Protein AF-C3Z2B2-F1 (afdb_monomer_lite)

InterPro domains:
  IPR013333 Ryanodine receptor [PR00795] (26-47)
  IPR013333 Ryanodine receptor [PR00795] (62-80)
  IPR013333 Ryanodine receptor [PR00795] (120-144)
  IPR014821 Inositol 1,4,5-trisphosphate/ryanodine receptor [PF08709] (3-167)
  IPR015925 Ryanodine/Inositol 1,4,5-trisphosphate receptor [PTHR46399] (1-168)
  IPR016093 MIR motif [PS50919] (64-118)
  IPR016093 MIR motif [SM00472] (64-118)
  IPR036300 Mir domain superfamily [SSF82109] (67-148)

Foldseek 3Di:
DKAWFFPQPPTFFIWIDDQPPPDPDGDDCLRRDKDFPDKAAPVVVVVVLVCVVPPDDDPPPPVPPWHFQRIKTWIARRPNRWAWFFDPDDPDPPPLKTTIGTHNDPHHQGRIWGWHQPDPVGDGGDTDDQFGWTWIAGRVRRFTFDWDDDVHTGTIGHNDTDTDHDDD

Radius of gyration: 16.0 Å; chains: 1; bounding box: 35×34×52 Å

Secondary structure (DSSP, 8-state):
-EEEEE--SS--BEEEEETT--SSS----GGG-EEEEEEE-HHHHHHHHHHTTSS------------BTT-EEEEEETTT-PEEEE-S---SSSTT-EEEEEES---SSTTEEEEEESSTTS-TTSBP-TT-EEEEEETTT--EEEEEESSSEEEEEESS---EE---

Structure (mmCIF, N/CA/C/O backbone):
data_AF-C3Z2B2-F1
#
_entry.id   AF-C3Z2B2-F1
#
loop_
_atom_site.group_PDB
_atom_site.id
_atom_site.type_symbol
_atom_site.label_atom_id
_atom_site.label_alt_id
_atom_site.label_comp_id
_atom_site.label_asym_id
_atom_site.label_entity_id
_atom_site.label_seq_id
_atom_site.pdbx_PDB_ins_code
_atom_site.Cartn_x
_atom_site.Cartn_y
_atom_site.Cartn_z
_atom_site.occupancy
_atom_site.B_iso_or_equiv
_atom_site.auth_seq_id
_atom_site.auth_comp_id
_atom_site.auth_asym_id
_atom_site.auth_atom_id
_atom_site.pdbx_PDB_model_num
ATOM 1 N N . ARG A 1 1 ? -2.050 4.665 -18.388 1.00 82.31 1 ARG A N 1
ATOM 2 C CA . ARG A 1 1 ? -2.430 4.035 -17.099 1.00 82.31 1 ARG A CA 1
ATOM 3 C C . ARG A 1 1 ? -1.258 3.193 -16.638 1.00 82.31 1 ARG A C 1
ATOM 5 O O . ARG A 1 1 ? -0.665 2.518 -17.472 1.00 82.31 1 ARG A O 1
ATOM 12 N N . ILE A 1 2 ? -0.930 3.287 -15.360 1.00 90.44 2 ILE A N 1
ATOM 13 C CA . ILE A 1 2 ? 0.170 2.563 -14.730 1.00 90.44 2 ILE A CA 1
ATOM 14 C C . ILE A 1 2 ? -0.388 1.667 -13.623 1.00 90.44 2 ILE A C 1
ATOM 16 O O . ILE A 1 2 ? -1.457 1.972 -13.093 1.00 90.44 2 ILE A O 1
ATOM 20 N N . MET A 1 3 ? 0.295 0.572 -13.309 1.00 93.75 3 MET A N 1
ATOM 21 C CA . MET A 1 3 ? -0.126 -0.405 -12.302 1.00 93.75 3 MET A CA 1
ATOM 22 C C . MET A 1 3 ? 1.037 -0.742 -11.375 1.00 93.75 3 MET A C 1
ATOM 24 O O . MET A 1 3 ? 2.193 -0.709 -11.792 1.00 93.75 3 MET A O 1
ATOM 28 N N . LEU A 1 4 ? 0.718 -1.079 -10.127 1.00 95.94 4 LEU A N 1
ATOM 29 C CA . LEU A 1 4 ? 1.681 -1.664 -9.203 1.00 95.94 4 LEU A CA 1
ATOM 30 C C . LEU A 1 4 ? 1.984 -3.099 -9.638 1.00 95.94 4 LEU A C 1
ATOM 32 O O . LEU A 1 4 ? 1.054 -3.875 -9.851 1.00 95.94 4 LEU A O 1
ATOM 36 N N . ALA A 1 5 ? 3.262 -3.443 -9.732 1.00 95.69 5 ALA A N 1
ATOM 37 C CA . ALA A 1 5 ? 3.716 -4.768 -10.121 1.00 95.69 5 ALA A CA 1
ATOM 38 C C . ALA A 1 5 ? 4.862 -5.247 -9.229 1.00 95.69 5 ALA A C 1
ATOM 40 O O . ALA A 1 5 ? 5.596 -4.439 -8.652 1.00 95.69 5 ALA A O 1
ATOM 41 N N . ALA A 1 6 ? 5.028 -6.561 -9.135 1.00 96.00 6 ALA A N 1
ATOM 42 C CA . ALA A 1 6 ? 6.181 -7.178 -8.500 1.00 96.00 6 ALA A CA 1
ATOM 43 C C . ALA A 1 6 ? 6.437 -8.569 -9.087 1.00 96.00 6 ALA A C 1
ATOM 45 O O . ALA A 1 6 ? 5.508 -9.293 -9.413 1.00 96.00 6 ALA A O 1
ATOM 46 N N . GLU A 1 7 ? 7.700 -8.970 -9.191 1.00 94.06 7 GLU A N 1
ATOM 47 C CA . GLU A 1 7 ? 8.061 -10.307 -9.680 1.00 94.06 7 GLU A CA 1
ATOM 48 C C . GLU A 1 7 ? 7.922 -11.357 -8.562 1.00 94.06 7 GLU A C 1
ATOM 50 O O . GLU A 1 7 ? 7.324 -12.419 -8.734 1.00 94.06 7 GLU A O 1
ATOM 55 N N . GLY A 1 8 ? 8.402 -11.020 -7.360 1.00 92.19 8 GLY A N 1
ATOM 56 C CA . GLY A 1 8 ? 8.375 -11.890 -6.188 1.00 92.19 8 GLY A CA 1
ATOM 57 C C . GLY A 1 8 ? 9.668 -12.672 -6.035 1.00 92.19 8 GLY A C 1
ATOM 58 O O . GLY A 1 8 ? 10.561 -12.246 -5.299 1.00 92.19 8 GLY A O 1
ATOM 59 N N . PHE A 1 9 ? 9.769 -13.827 -6.689 1.00 90.00 9 PHE A N 1
ATOM 60 C CA . PHE A 1 9 ? 10.998 -14.621 -6.658 1.00 90.00 9 PHE A C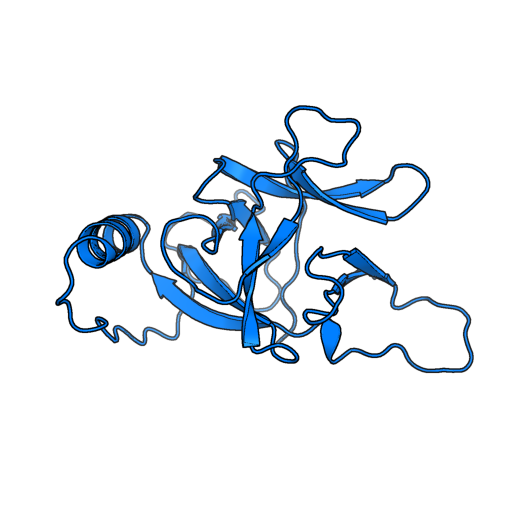A 1
ATOM 61 C C . PHE A 1 9 ? 12.100 -13.915 -7.458 1.00 90.00 9 PHE A C 1
ATOM 63 O O . PHE A 1 9 ? 11.837 -13.329 -8.499 1.00 90.00 9 PHE A O 1
ATOM 70 N N . GLY A 1 10 ? 13.336 -13.923 -6.953 1.00 91.38 10 GLY A N 1
ATOM 71 C CA . GLY A 1 10 ? 14.459 -13.190 -7.557 1.00 91.38 10 GLY A CA 1
ATOM 72 C C . GLY A 1 10 ? 14.449 -11.689 -7.251 1.00 91.38 10 GLY A C 1
ATOM 73 O O . GLY A 1 10 ? 15.447 -11.169 -6.751 1.00 91.38 10 GLY A O 1
ATOM 74 N N . ASN A 1 11 ? 13.317 -11.008 -7.454 1.00 92.94 11 ASN A N 1
ATOM 75 C CA . ASN A 1 11 ? 13.157 -9.590 -7.140 1.00 92.94 11 ASN A CA 1
ATOM 76 C C . ASN A 1 11 ? 11.892 -9.305 -6.317 1.00 92.94 11 ASN A C 1
ATOM 78 O O . ASN A 1 11 ? 10.761 -9.365 -6.801 1.00 92.94 11 ASN A O 1
ATOM 82 N N . ARG A 1 12 ? 12.108 -8.917 -5.057 1.00 95.00 12 ARG A N 1
ATOM 83 C CA . ARG A 1 12 ? 11.032 -8.590 -4.114 1.00 95.00 12 ARG A CA 1
ATOM 84 C C . ARG A 1 12 ? 10.618 -7.125 -4.137 1.00 95.00 12 ARG A C 1
ATOM 86 O O . ARG A 1 12 ? 9.647 -6.792 -3.470 1.00 95.00 12 ARG A O 1
ATOM 93 N N . LYS A 1 13 ? 11.327 -6.233 -4.835 1.00 96.69 13 LYS A N 1
ATOM 94 C CA . LYS A 1 13 ? 10.921 -4.823 -4.902 1.00 96.69 13 LYS A CA 1
ATOM 95 C C . LYS A 1 13 ? 9.759 -4.661 -5.874 1.00 96.69 13 LYS A C 1
ATOM 97 O O . LYS A 1 13 ? 9.750 -5.247 -6.953 1.00 96.69 13 LYS A O 1
ATOM 102 N N . CYS A 1 14 ? 8.789 -3.846 -5.481 1.00 97.19 14 CYS A N 1
ATOM 103 C CA . CYS A 1 14 ? 7.708 -3.450 -6.365 1.00 97.19 14 CYS A CA 1
ATOM 104 C C . CYS A 1 14 ? 8.204 -2.408 -7.371 1.00 97.19 14 CYS A C 1
ATOM 106 O O . CYS A 1 14 ? 9.133 -1.641 -7.109 1.00 97.19 14 CYS A O 1
ATOM 108 N N . PHE A 1 15 ? 7.544 -2.360 -8.517 1.00 95.12 15 PHE A N 1
ATOM 109 C CA . PHE A 1 15 ? 7.780 -1.389 -9.573 1.00 95.12 15 PHE A CA 1
ATOM 110 C C . PHE A 1 15 ? 6.456 -1.002 -10.238 1.00 95.12 15 PHE A C 1
ATOM 112 O O . PHE A 1 15 ? 5.378 -1.429 -9.820 1.00 95.12 15 PHE A O 1
ATOM 119 N N . ILE A 1 16 ? 6.539 -0.129 -11.241 1.00 94.06 16 ILE A N 1
ATOM 120 C CA . ILE A 1 16 ? 5.381 0.392 -11.956 1.00 94.06 16 ILE A CA 1
ATOM 121 C C . ILE A 1 16 ? 5.377 -0.134 -13.389 1.00 94.06 16 ILE A C 1
ATOM 123 O O . ILE A 1 16 ? 6.285 0.163 -14.163 1.00 94.06 16 ILE A O 1
ATOM 127 N N . GLU A 1 17 ? 4.324 -0.864 -13.747 1.00 91.19 17 GLU A N 1
ATOM 128 C CA . GLU A 1 17 ? 4.112 -1.387 -15.097 1.00 91.19 17 GLU A CA 1
ATOM 129 C C . GLU A 1 17 ? 3.200 -0.446 -15.900 1.00 91.19 17 GLU A C 1
ATOM 131 O O . GLU A 1 17 ? 2.176 0.034 -15.403 1.00 91.19 17 GLU A O 1
ATOM 136 N N . SER A 1 18 ? 3.562 -0.158 -17.155 1.00 87.31 18 SER A N 1
ATOM 137 C CA . SER A 1 18 ? 2.810 0.764 -18.015 1.00 87.31 18 SER A CA 1
ATOM 138 C C . SER A 1 18 ? 1.972 0.014 -19.042 1.00 87.31 18 SER A C 1
ATOM 140 O O . SER A 1 18 ? 2.498 -0.683 -19.905 1.00 87.31 18 SER A O 1
ATOM 142 N N . LEU A 1 19 ? 0.659 0.259 -19.038 1.00 79.25 19 LEU A N 1
ATOM 143 C CA . LEU A 1 19 ? -0.277 -0.320 -20.012 1.00 79.25 19 LEU A CA 1
ATOM 144 C C . LEU A 1 19 ? -0.156 0.273 -21.426 1.00 79.25 19 LEU A C 1
ATOM 146 O O . LEU A 1 19 ? -0.831 -0.185 -22.340 1.00 79.25 19 LEU A O 1
ATOM 150 N N . GLN A 1 20 ? 0.639 1.329 -21.612 1.00 70.44 20 GLN A N 1
ATOM 151 C CA . GLN A 1 20 ? 0.777 2.036 -22.894 1.00 70.44 20 GLN A CA 1
ATOM 152 C C . GLN A 1 20 ? 2.046 1.653 -23.660 1.00 70.44 20 GLN A C 1
ATOM 154 O O . GLN A 1 20 ? 2.471 2.394 -24.550 1.00 70.44 20 GLN A O 1
ATOM 159 N N . ARG A 1 21 ? 2.687 0.532 -23.312 1.00 66.00 21 ARG A N 1
ATOM 160 C CA . ARG A 1 21 ? 3.899 0.099 -24.006 1.00 66.00 21 ARG A CA 1
ATOM 161 C C . ARG A 1 21 ? 3.580 -0.098 -25.496 1.00 66.00 21 ARG A C 1
ATOM 163 O O . ARG A 1 21 ? 2.662 -0.833 -25.842 1.00 66.00 21 ARG A O 1
ATOM 170 N N . LYS A 1 22 ? 4.317 0.589 -26.380 1.00 58.06 22 LYS A N 1
ATOM 171 C CA . LYS A 1 22 ? 4.201 0.495 -27.853 1.00 58.06 22 LYS A CA 1
ATOM 172 C C . LYS A 1 22 ? 4.786 -0.822 -28.398 1.00 58.06 22 LYS A C 1
ATOM 174 O O . LYS A 1 22 ? 5.381 -0.838 -29.471 1.00 58.06 22 LYS A O 1
ATOM 179 N N . GLU A 1 23 ? 4.682 -1.908 -27.646 1.00 62.72 23 GLU A N 1
ATOM 180 C CA . GLU A 1 23 ? 5.219 -3.207 -28.042 1.00 62.72 23 GLU A CA 1
ATOM 181 C C . GLU A 1 23 ? 4.095 -4.091 -28.578 1.00 62.72 23 GLU A C 1
ATOM 183 O O . GLU A 1 23 ? 2.942 -3.986 -28.165 1.00 62.72 23 GLU A O 1
ATOM 188 N N . SER A 1 24 ? 4.435 -4.955 -29.533 1.00 65.94 24 SER A N 1
ATOM 189 C CA . SER A 1 24 ? 3.511 -5.912 -30.154 1.00 65.94 24 SER A CA 1
ATOM 190 C C . SER A 1 24 ? 3.055 -7.023 -29.202 1.00 65.94 24 SER A C 1
ATOM 192 O O . SER A 1 24 ? 2.196 -7.825 -29.568 1.00 65.94 24 SER A O 1
ATOM 194 N N . VAL A 1 25 ? 3.628 -7.082 -27.998 1.00 68.56 25 VAL A N 1
ATOM 195 C CA . VAL A 1 25 ? 3.359 -8.099 -26.985 1.00 68.56 25 VAL A CA 1
ATOM 196 C C . VAL A 1 25 ? 2.500 -7.484 -25.876 1.00 68.56 25 VAL A C 1
ATOM 198 O O . VAL A 1 25 ? 2.875 -6.445 -25.324 1.00 68.56 25 VAL A O 1
ATOM 201 N N . PRO A 1 26 ? 1.348 -8.089 -25.536 1.00 72.50 26 PRO A N 1
ATOM 202 C CA . PRO A 1 26 ? 0.522 -7.612 -24.436 1.00 72.50 26 PRO A CA 1
ATOM 203 C C . PRO A 1 26 ? 1.291 -7.693 -23.103 1.00 72.50 26 PRO A C 1
ATOM 205 O O . PRO A 1 26 ? 2.028 -8.656 -22.889 1.00 72.50 26 PRO A O 1
ATOM 208 N N . PRO A 1 27 ? 1.127 -6.710 -22.199 1.00 76.12 27 PRO A N 1
ATOM 209 C CA . PRO A 1 27 ? 1.816 -6.713 -20.911 1.00 76.12 27 PRO A CA 1
ATOM 210 C C . PRO A 1 27 ? 1.380 -7.908 -20.054 1.00 76.12 27 PRO A C 1
ATOM 212 O O . PRO A 1 27 ? 0.198 -8.265 -20.038 1.00 76.12 27 PRO A O 1
ATOM 215 N N . ASP A 1 28 ? 2.316 -8.499 -19.305 1.00 81.56 28 ASP A N 1
ATOM 216 C CA . ASP A 1 28 ? 1.987 -9.542 -18.332 1.00 81.56 28 ASP A CA 1
ATOM 217 C C . ASP A 1 28 ? 1.286 -8.922 -17.117 1.00 81.56 28 ASP A C 1
ATOM 219 O O . ASP A 1 28 ? 1.889 -8.270 -16.266 1.00 81.56 28 ASP A O 1
ATOM 223 N N . LEU A 1 29 ? -0.028 -9.119 -17.045 1.00 87.56 29 LEU A N 1
ATOM 224 C CA . LEU A 1 29 ? -0.849 -8.608 -15.952 1.00 87.56 29 LEU A CA 1
ATOM 225 C C . LEU A 1 29 ? -0.829 -9.516 -14.719 1.00 87.56 29 LEU A C 1
ATOM 227 O O . LEU A 1 29 ? -1.385 -9.134 -13.691 1.00 87.56 29 LEU A O 1
ATOM 231 N N . SER A 1 30 ? -0.242 -10.715 -14.797 1.00 87.75 30 SER A N 1
ATOM 232 C CA . SER A 1 30 ? -0.253 -11.677 -13.688 1.00 87.75 30 SER A CA 1
ATOM 233 C C . SER A 1 30 ? 0.527 -11.163 -12.472 1.00 87.75 30 SER A C 1
ATOM 235 O O . SER A 1 30 ? 0.054 -11.298 -11.344 1.00 87.75 30 SER A O 1
ATOM 237 N N . ILE A 1 31 ? 1.633 -10.458 -12.720 1.00 93.62 31 ILE A N 1
ATOM 238 C CA . ILE A 1 31 ? 2.500 -9.805 -11.724 1.00 93.62 31 ILE A CA 1
ATOM 239 C C . ILE A 1 31 ? 1.931 -8.496 -11.147 1.00 93.62 31 ILE A C 1
ATOM 241 O O . ILE A 1 31 ? 2.542 -7.859 -10.292 1.00 93.62 31 ILE A O 1
ATOM 245 N N . CYS A 1 32 ? 0.767 -8.055 -11.636 1.00 94.88 32 CYS A N 1
ATOM 246 C CA . CYS A 1 32 ? 0.085 -6.837 -11.182 1.00 94.88 32 CYS A CA 1
ATOM 247 C C . CYS A 1 32 ? -1.123 -7.139 -10.280 1.00 94.88 32 CYS A C 1
ATOM 249 O O . CYS A 1 32 ? -1.857 -6.228 -9.893 1.00 94.88 32 CYS A O 1
ATOM 251 N N . ARG A 1 33 ? -1.392 -8.419 -9.987 1.00 95.25 33 ARG A N 1
ATOM 252 C CA . ARG A 1 33 ? -2.608 -8.852 -9.288 1.00 95.25 33 ARG A CA 1
ATOM 253 C C . ARG A 1 33 ? -2.354 -9.073 -7.808 1.00 95.25 33 ARG A C 1
ATOM 255 O O . ARG A 1 33 ? -1.509 -9.879 -7.416 1.00 95.25 33 ARG A O 1
ATOM 262 N N . PHE A 1 34 ? -3.173 -8.417 -6.995 1.00 95.81 34 PHE A N 1
ATOM 263 C CA . PHE A 1 34 ? -3.172 -8.560 -5.547 1.00 95.81 34 PHE A CA 1
ATOM 264 C C . 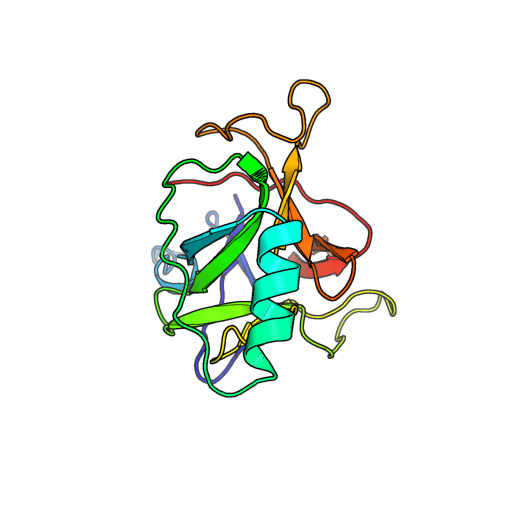PHE A 1 34 ? -4.554 -8.995 -5.067 1.00 95.81 34 PHE A C 1
ATOM 266 O O . PHE A 1 34 ? -5.571 -8.431 -5.466 1.00 95.81 34 PHE A O 1
ATOM 273 N N . LEU A 1 35 ? -4.575 -10.001 -4.201 1.00 94.69 35 LEU A N 1
ATOM 274 C CA . LEU A 1 35 ? -5.752 -10.454 -3.483 1.00 94.69 35 LEU A CA 1
ATOM 275 C C . LEU A 1 35 ? -5.871 -9.668 -2.176 1.00 94.69 35 LEU A C 1
ATOM 277 O O . LEU A 1 35 ? -4.920 -9.611 -1.395 1.00 94.69 35 LEU A O 1
ATOM 281 N N . LEU A 1 36 ? -7.050 -9.105 -1.918 1.00 94.00 36 LEU A N 1
ATOM 282 C CA . LEU A 1 36 ? -7.413 -8.624 -0.588 1.00 94.00 36 LEU A CA 1
ATOM 283 C C . LEU A 1 36 ? -7.668 -9.837 0.311 1.00 94.00 36 LEU A C 1
ATOM 285 O O . LEU A 1 36 ? -8.731 -10.450 0.234 1.00 94.00 36 LEU A O 1
ATOM 289 N N . GLU A 1 37 ? -6.679 -10.200 1.123 1.00 93.50 37 GLU A N 1
ATOM 290 C CA . GLU A 1 37 ? -6.740 -11.403 1.957 1.00 93.50 37 GLU A CA 1
ATOM 291 C C . GLU A 1 37 ? -7.444 -11.135 3.287 1.00 93.50 37 GLU A C 1
ATOM 293 O O . GLU A 1 37 ? -8.273 -11.931 3.723 1.00 93.50 37 GLU A O 1
ATOM 298 N N . GLN A 1 38 ? -7.159 -9.989 3.910 1.00 92.88 38 GLN A N 1
ATOM 299 C CA . GLN A 1 38 ? -7.807 -9.567 5.150 1.00 92.88 38 GLN A CA 1
ATOM 300 C C . GLN A 1 38 ? -8.078 -8.065 5.149 1.00 92.88 38 GLN A C 1
ATOM 302 O O . GLN A 1 38 ? -7.336 -7.280 4.555 1.00 92.88 38 GLN A O 1
ATOM 307 N N . ALA A 1 39 ? -9.137 -7.670 5.853 1.00 93.62 39 ALA A N 1
ATOM 308 C CA . ALA A 1 39 ? -9.461 -6.284 6.152 1.00 93.62 39 ALA A CA 1
ATOM 309 C C . ALA A 1 39 ? -9.997 -6.198 7.583 1.00 93.62 39 ALA A C 1
ATOM 311 O O . ALA A 1 39 ? -11.027 -6.793 7.898 1.00 93.62 39 ALA A O 1
ATOM 312 N N . VAL A 1 40 ? -9.309 -5.458 8.447 1.00 93.56 40 VAL A N 1
ATOM 313 C CA . VAL A 1 40 ? -9.636 -5.358 9.874 1.00 93.56 40 VAL A CA 1
ATOM 314 C C . VAL A 1 40 ? -9.573 -3.910 10.346 1.00 93.56 40 VAL A C 1
ATOM 316 O O . VAL A 1 40 ? -8.911 -3.064 9.742 1.00 93.56 40 VAL A O 1
ATOM 319 N N . SER A 1 41 ? -10.252 -3.602 11.450 1.00 93.75 41 SER A N 1
ATOM 320 C CA . SER A 1 41 ? -10.064 -2.305 12.103 1.00 93.75 41 SER A CA 1
ATOM 321 C C . SER A 1 41 ? -8.627 -2.172 12.626 1.00 93.75 41 SER A C 1
ATOM 323 O O . SER A 1 41 ? -7.999 -3.163 12.998 1.00 93.75 41 SER A O 1
ATOM 325 N N . VAL A 1 42 ? -8.108 -0.945 12.711 1.00 91.44 42 VAL A N 1
ATOM 326 C CA . VAL A 1 42 ? -6.754 -0.685 13.244 1.00 91.44 42 VAL A CA 1
ATOM 327 C C . VAL A 1 42 ? -6.598 -1.210 14.676 1.00 91.44 42 VAL A C 1
ATOM 329 O O . VAL A 1 42 ? -5.535 -1.703 15.038 1.00 91.44 42 VAL A O 1
ATOM 332 N N . ARG A 1 43 ? -7.668 -1.158 15.478 1.00 91.44 43 ARG A N 1
ATOM 333 C CA . ARG A 1 43 ? -7.676 -1.709 16.838 1.00 91.44 43 ARG A CA 1
ATOM 334 C C . ARG A 1 43 ? -7.552 -3.233 16.836 1.00 91.44 43 ARG A C 1
ATOM 336 O O . ARG A 1 43 ? -6.701 -3.764 17.537 1.00 91.44 43 ARG A O 1
ATOM 343 N N . ALA A 1 44 ? -8.339 -3.921 16.009 1.00 91.25 44 ALA A N 1
ATOM 344 C CA . ALA A 1 44 ? -8.230 -5.372 15.866 1.00 91.25 44 ALA A CA 1
ATOM 345 C C . ALA A 1 44 ? -6.841 -5.781 15.346 1.00 91.25 44 ALA A C 1
ATOM 347 O O . ALA A 1 44 ? -6.272 -6.758 15.815 1.00 91.25 44 ALA A O 1
ATOM 348 N N . LEU A 1 45 ? -6.247 -4.996 14.439 1.00 92.31 45 LEU A N 1
ATOM 349 C CA . LEU A 1 45 ? -4.880 -5.238 13.979 1.00 92.31 45 LEU A CA 1
ATOM 350 C C . LEU A 1 45 ? -3.847 -5.129 15.110 1.00 92.31 45 LEU A C 1
ATOM 352 O O . LEU A 1 45 ? -2.912 -5.922 15.161 1.00 92.31 45 LEU A O 1
ATOM 356 N N . GLN A 1 46 ? -3.991 -4.155 16.013 1.00 90.88 46 GLN A N 1
ATOM 357 C CA . GLN A 1 46 ? -3.099 -4.031 17.171 1.00 90.88 46 GLN A CA 1
ATOM 358 C C . GLN A 1 46 ? -3.168 -5.271 18.064 1.00 90.88 46 GLN A C 1
ATOM 360 O O . GLN A 1 46 ? -2.129 -5.744 18.521 1.00 90.88 46 GLN A O 1
ATOM 365 N N . GLU A 1 47 ? -4.366 -5.812 18.274 1.00 90.19 47 GLU A N 1
ATOM 366 C CA . GLU A 1 47 ? -4.570 -7.048 19.031 1.00 90.19 47 GLU A CA 1
ATOM 367 C C . GLU A 1 47 ? -3.923 -8.244 18.314 1.00 90.19 47 GLU A C 1
ATOM 369 O O . GLU A 1 47 ? -3.162 -8.971 18.944 1.00 90.19 47 GLU A O 1
ATOM 374 N N . LEU A 1 48 ? -4.117 -8.385 16.995 1.00 88.31 48 LEU A N 1
ATOM 375 C CA . LEU A 1 48 ? -3.519 -9.460 16.188 1.00 88.31 48 LEU A CA 1
ATOM 376 C C . LEU A 1 48 ? -1.987 -9.435 16.210 1.00 88.31 48 LEU A C 1
ATOM 378 O O . LEU A 1 48 ? -1.363 -10.435 16.539 1.00 88.31 48 LEU A O 1
ATOM 382 N N . VAL A 1 49 ? -1.375 -8.285 15.924 1.00 86.75 49 VAL A N 1
ATOM 383 C CA . VAL A 1 49 ? 0.093 -8.155 15.888 1.00 86.75 49 VAL A CA 1
ATOM 384 C C . VAL A 1 49 ? 0.718 -8.360 17.273 1.00 86.75 49 VAL A C 1
ATOM 386 O O . VAL A 1 49 ? 1.853 -8.815 17.383 1.00 86.75 49 VAL A O 1
ATOM 389 N N . THR A 1 50 ? -0.004 -8.025 18.345 1.00 84.19 50 THR A N 1
ATOM 390 C CA . THR A 1 50 ? 0.464 -8.298 19.712 1.00 84.19 50 THR A CA 1
ATOM 391 C C . THR A 1 50 ? 0.308 -9.780 20.050 1.00 84.19 50 THR A C 1
ATOM 393 O O . THR A 1 50 ? 1.194 -10.358 20.672 1.00 84.19 50 THR A O 1
ATOM 396 N N . ALA A 1 51 ? -0.780 -10.413 19.610 1.00 77.00 51 ALA A N 1
ATOM 397 C CA . ALA A 1 51 ? -1.031 -11.832 19.827 1.00 77.00 51 ALA A CA 1
ATOM 398 C C . ALA A 1 51 ? -0.068 -12.731 19.035 1.00 77.00 51 ALA A C 1
ATOM 400 O O . ALA A 1 51 ? 0.356 -13.741 19.570 1.00 77.00 51 ALA A O 1
ATOM 401 N N . GLU A 1 52 ? 0.375 -12.336 17.837 1.00 67.88 52 GLU A N 1
ATOM 402 C CA . GLU A 1 52 ? 1.414 -13.042 17.061 1.00 67.88 52 GLU A CA 1
ATOM 403 C C . GLU A 1 52 ? 2.749 -13.194 17.820 1.00 67.88 52 GLU A C 1
ATOM 405 O O . GLU A 1 52 ? 3.528 -14.099 17.530 1.00 67.88 52 GLU A O 1
ATOM 410 N N . SER A 1 53 ? 3.020 -12.343 18.819 1.00 58.19 53 SER A N 1
ATOM 411 C CA . SER A 1 53 ? 4.209 -12.468 19.679 1.00 58.19 53 SER A CA 1
ATOM 412 C C . SER A 1 53 ? 4.081 -13.530 20.782 1.00 58.19 53 SER A C 1
ATOM 414 O O . SER A 1 53 ? 5.052 -13.806 21.486 1.00 58.19 53 SER A O 1
ATOM 416 N N . VAL A 1 54 ? 2.898 -14.132 20.931 1.00 53.28 54 VAL A N 1
ATOM 417 C CA . VAL A 1 54 ? 2.568 -15.167 21.914 1.00 53.28 54 VAL A CA 1
ATOM 418 C C . VAL A 1 54 ? 2.052 -16.373 21.125 1.00 53.28 54 VAL A C 1
ATOM 420 O O . VAL A 1 54 ? 1.013 -16.282 20.488 1.00 53.28 54 VAL A O 1
ATOM 423 N N . GLU A 1 55 ? 2.791 -17.484 21.126 1.00 46.72 55 GLU A N 1
ATOM 424 C CA . GLU A 1 55 ? 2.698 -18.619 20.177 1.00 46.72 55 GLU A CA 1
ATOM 425 C C . GLU A 1 55 ? 1.346 -19.364 20.053 1.00 46.72 55 GLU A C 1
ATOM 427 O O . GLU A 1 55 ? 1.294 -20.430 19.448 1.00 46.72 55 GLU A O 1
ATOM 432 N N . ASP A 1 56 ? 0.234 -18.844 20.567 1.00 41.75 56 ASP A N 1
ATOM 433 C CA . ASP A 1 56 ? -1.057 -19.521 20.503 1.00 41.75 56 ASP A CA 1
ATOM 434 C C . ASP A 1 56 ? -2.209 -18.510 20.426 1.00 41.75 56 ASP A C 1
ATOM 436 O O . ASP A 1 56 ? -2.716 -18.008 21.432 1.00 41.75 56 ASP A O 1
ATOM 440 N N . SER A 1 57 ? -2.630 -18.156 19.210 1.00 44.00 57 SER A N 1
ATOM 441 C CA . SER A 1 57 ? -3.905 -17.460 19.033 1.00 44.00 57 SER A CA 1
ATOM 442 C C . SER A 1 57 ? -4.619 -17.877 17.743 1.00 44.00 57 SER A C 1
ATOM 444 O O . SER A 1 57 ? -4.020 -17.905 16.664 1.00 44.00 57 SER A O 1
ATOM 446 N N . PRO A 1 58 ? -5.916 -18.234 17.830 1.00 41.50 58 PRO A N 1
ATOM 447 C CA . PRO A 1 58 ? -6.691 -18.645 16.675 1.00 41.50 58 PRO A CA 1
ATOM 448 C C . PRO A 1 58 ? -6.886 -17.429 15.775 1.00 41.50 58 PRO A C 1
ATOM 450 O O . PRO A 1 58 ? -7.366 -16.390 16.229 1.00 41.50 58 PRO A O 1
ATOM 453 N N . ALA A 1 59 ? -6.530 -17.563 14.496 1.00 48.41 59 ALA A N 1
ATOM 454 C CA . ALA A 1 59 ? -6.812 -16.563 13.476 1.00 48.41 59 ALA A CA 1
ATOM 455 C C . ALA A 1 59 ? -8.310 -16.232 13.521 1.00 48.41 59 ALA A C 1
ATOM 457 O O . ALA A 1 59 ? -9.148 -17.028 13.089 1.00 48.41 59 ALA A O 1
ATOM 458 N N . ALA A 1 60 ? -8.655 -15.083 14.106 1.00 47.09 60 ALA A N 1
ATOM 459 C CA . ALA A 1 60 ? -10.027 -14.629 14.218 1.00 47.09 60 ALA A CA 1
ATOM 460 C C . ALA A 1 60 ? -10.544 -14.377 12.799 1.00 47.09 60 ALA A C 1
ATOM 462 O O . ALA A 1 60 ? -10.302 -13.335 12.193 1.00 47.09 60 ALA A O 1
ATOM 463 N N . SER A 1 61 ? -11.237 -15.375 12.256 1.00 48.22 61 SER A N 1
ATOM 464 C CA . SER A 1 61 ? -11.828 -15.380 10.926 1.00 48.22 61 SER A CA 1
ATOM 465 C C . SER A 1 61 ? -13.051 -14.461 10.878 1.00 48.22 61 SER A C 1
ATOM 467 O O . SER A 1 61 ? -14.174 -14.908 10.634 1.00 48.22 61 SER A O 1
ATOM 469 N N . GLN A 1 62 ? -12.879 -13.163 11.118 1.00 48.97 62 GLN A N 1
ATOM 470 C CA . GLN A 1 62 ? -13.908 -12.189 10.772 1.00 48.97 62 GLN A CA 1
ATOM 471 C C . GLN A 1 62 ? -13.790 -11.857 9.290 1.00 48.97 62 GLN A C 1
ATOM 473 O O . GLN A 1 62 ? -13.204 -10.870 8.860 1.00 48.97 62 GLN A O 1
ATOM 478 N N . ASN A 1 63 ? -14.386 -12.750 8.506 1.00 48.69 63 ASN A N 1
ATOM 479 C CA . ASN A 1 63 ? -14.488 -12.720 7.056 1.00 48.69 63 ASN A CA 1
ATOM 480 C C . ASN A 1 63 ? -15.526 -11.668 6.603 1.00 48.69 63 ASN A C 1
ATOM 482 O O . ASN A 1 63 ? -16.493 -11.966 5.896 1.00 48.69 63 ASN A O 1
ATOM 486 N N . HIS A 1 64 ? -15.389 -10.423 7.068 1.00 51.88 64 HIS A N 1
ATOM 487 C CA . HIS A 1 64 ? -16.255 -9.334 6.636 1.00 51.88 64 HIS A CA 1
ATOM 488 C C . HIS A 1 64 ? -15.788 -8.823 5.270 1.00 51.88 64 HIS A C 1
ATOM 490 O O . HIS A 1 64 ? -14.891 -7.998 5.157 1.00 51.88 64 HIS A O 1
ATOM 496 N N . ARG A 1 65 ? -16.472 -9.287 4.215 1.00 64.12 65 ARG A N 1
ATOM 497 C CA . ARG A 1 65 ? -16.251 -8.929 2.796 1.00 64.12 65 ARG A CA 1
ATOM 498 C C . ARG A 1 65 ? -16.424 -7.439 2.457 1.00 64.12 65 ARG A C 1
ATOM 500 O O . ARG A 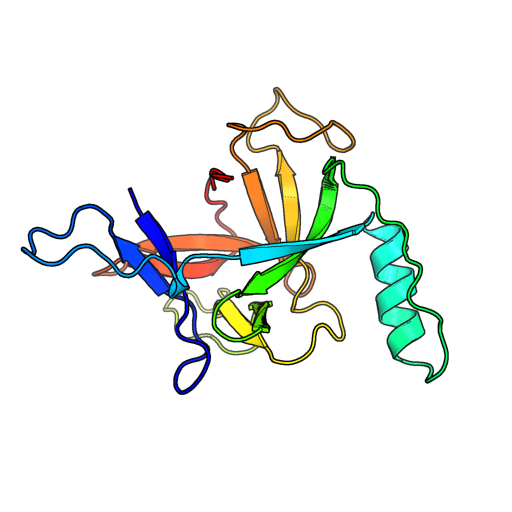1 65 ? -16.301 -7.064 1.297 1.00 64.12 65 ARG A O 1
ATOM 507 N N . THR A 1 66 ? -16.796 -6.596 3.421 1.00 83.31 66 THR A N 1
ATOM 508 C CA . THR A 1 66 ? -17.041 -5.169 3.181 1.00 83.31 66 THR A CA 1
ATOM 509 C C . THR A 1 66 ? -15.849 -4.356 3.649 1.00 83.31 66 THR A C 1
ATOM 511 O O . THR A 1 66 ? -15.555 -4.295 4.840 1.00 83.31 66 THR A O 1
ATOM 514 N N . LEU A 1 67 ? -15.198 -3.697 2.701 1.00 90.94 67 LEU A N 1
ATOM 515 C CA . LEU A 1 67 ? -14.085 -2.805 2.962 1.00 90.94 67 LEU A CA 1
ATOM 516 C C . LEU A 1 67 ? -14.597 -1.451 3.460 1.00 90.94 67 LEU A C 1
ATOM 518 O O . LEU A 1 67 ? -15.471 -0.854 2.828 1.00 90.94 67 LEU A O 1
ATOM 522 N N . LEU A 1 68 ? -14.064 -0.979 4.585 1.00 95.00 68 LEU A N 1
ATOM 523 C CA . LEU A 1 68 ? -14.379 0.332 5.148 1.00 95.00 68 LEU A CA 1
ATOM 524 C C . LEU A 1 68 ? -13.150 1.238 5.078 1.00 95.00 68 LEU A C 1
ATOM 526 O O . LEU A 1 68 ? -12.021 0.776 5.260 1.00 95.00 68 LEU A O 1
ATOM 530 N N . TYR A 1 69 ? -13.360 2.533 4.862 1.00 96.62 69 TYR A N 1
ATOM 531 C CA . TYR A 1 69 ? -12.302 3.518 5.065 1.00 96.62 69 TYR A CA 1
ATOM 532 C C . TYR A 1 69 ? -11.838 3.488 6.525 1.00 96.62 69 TYR A C 1
ATOM 534 O O . TYR A 1 69 ? -12.653 3.391 7.440 1.00 96.62 69 TYR A O 1
ATOM 542 N N . GLY A 1 70 ? -10.530 3.550 6.742 1.00 95.88 70 GLY A N 1
ATOM 543 C CA . GLY A 1 70 ? -9.904 3.404 8.053 1.00 95.88 70 GLY A CA 1
ATOM 544 C C . GLY A 1 70 ? -9.525 1.975 8.423 1.00 95.88 70 GLY A C 1
ATOM 545 O O . GLY A 1 70 ? -8.777 1.781 9.379 1.00 95.88 70 GLY A O 1
ATOM 546 N N . HIS A 1 71 ? -9.981 0.964 7.677 1.00 95.75 71 HIS A N 1
ATOM 547 C CA . HIS A 1 71 ? -9.496 -0.400 7.874 1.00 95.75 71 HIS A CA 1
ATOM 548 C C . HIS A 1 71 ? -8.059 -0.558 7.382 1.00 95.75 71 HIS A C 1
ATOM 550 O O . HIS A 1 71 ? -7.649 0.042 6.384 1.00 95.75 71 HIS A O 1
ATOM 556 N N . ALA A 1 72 ? -7.321 -1.410 8.087 1.00 96.69 72 ALA A N 1
ATOM 557 C CA . ALA A 1 72 ? -6.059 -1.951 7.631 1.00 96.69 72 ALA A CA 1
ATOM 558 C C . ALA A 1 72 ? -6.323 -3.194 6.777 1.00 96.69 72 ALA A C 1
ATOM 560 O O . ALA A 1 72 ? -7.144 -4.042 7.134 1.00 96.69 72 ALA A O 1
ATOM 561 N N . VAL A 1 73 ? -5.626 -3.291 5.651 1.00 96.19 73 VAL A N 1
ATOM 562 C CA . VAL A 1 73 ? -5.744 -4.388 4.698 1.00 96.19 73 VAL A CA 1
ATOM 563 C C . VAL A 1 73 ? -4.432 -5.123 4.516 1.00 96.19 73 VAL A C 1
ATOM 565 O O . VAL A 1 73 ? -3.357 -4.520 4.561 1.00 96.19 73 VAL A O 1
ATOM 568 N N . LEU A 1 74 ? -4.558 -6.422 4.263 1.00 96.56 74 LEU A N 1
ATOM 569 C CA . LEU A 1 74 ? -3.472 -7.312 3.888 1.00 96.56 74 LEU A CA 1
ATOM 570 C C . LEU A 1 74 ? -3.641 -7.693 2.415 1.00 96.56 74 LEU A C 1
ATOM 572 O O . LEU A 1 74 ? -4.670 -8.250 2.021 1.00 96.56 74 LEU A O 1
ATOM 576 N N . LEU A 1 75 ? -2.640 -7.359 1.602 1.00 96.94 75 LEU A N 1
ATOM 577 C CA . LEU A 1 75 ? -2.659 -7.561 0.155 1.00 96.94 75 LEU A CA 1
ATOM 578 C C . LEU A 1 75 ? -1.645 -8.636 -0.228 1.00 96.94 75 LEU A C 1
ATOM 580 O O . LEU A 1 75 ? -0.437 -8.435 -0.085 1.00 96.94 75 LEU A O 1
ATOM 584 N N . ARG A 1 76 ? -2.131 -9.762 -0.745 1.00 97.06 76 ARG A N 1
ATOM 585 C CA . ARG A 1 76 ? -1.299 -10.878 -1.192 1.00 97.06 76 ARG A CA 1
ATOM 586 C C . ARG A 1 76 ? -1.092 -10.828 -2.694 1.00 97.06 76 ARG A C 1
ATOM 588 O O . ARG A 1 76 ? -2.043 -10.854 -3.467 1.00 97.06 76 ARG A O 1
ATOM 595 N N . HIS A 1 77 ? 0.160 -10.799 -3.114 1.00 97.31 77 HIS A N 1
ATOM 596 C CA . HIS A 1 77 ? 0.544 -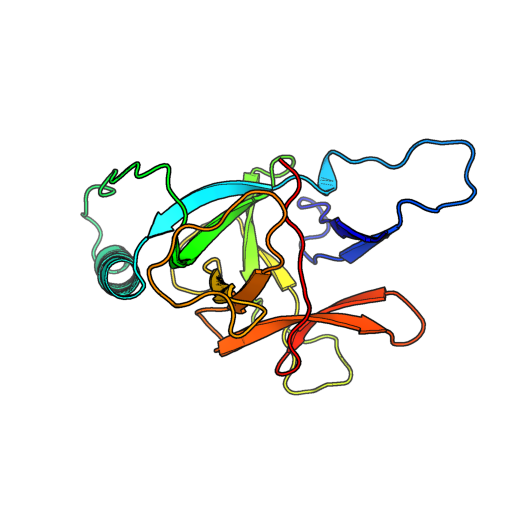10.901 -4.509 1.00 97.31 77 HIS A CA 1
ATOM 597 C C . HIS A 1 77 ? 0.193 -12.292 -5.052 1.00 97.31 77 HIS A C 1
ATOM 599 O O . HIS A 1 77 ? 0.665 -13.306 -4.537 1.00 97.31 77 HIS A O 1
ATOM 605 N N . MET A 1 78 ? -0.651 -12.350 -6.085 1.00 95.00 78 MET A N 1
ATOM 606 C CA . MET A 1 78 ? -1.221 -13.618 -6.555 1.00 95.00 78 MET A CA 1
ATOM 607 C C . MET A 1 78 ? -0.183 -14.548 -7.184 1.00 95.00 78 MET A C 1
ATOM 609 O O . MET A 1 78 ? -0.303 -15.760 -7.046 1.00 95.00 78 MET A O 1
ATOM 613 N N . HIS A 1 79 ? 0.825 -13.999 -7.866 1.00 94.75 79 HIS A N 1
ATOM 614 C CA . HIS A 1 79 ? 1.828 -14.813 -8.552 1.00 94.75 79 HIS A CA 1
ATOM 615 C C . HIS A 1 79 ? 2.813 -15.470 -7.571 1.00 94.75 79 HIS A C 1
ATOM 617 O O . HIS A 1 79 ? 3.100 -16.658 -7.690 1.00 94.75 79 HIS A O 1
ATOM 623 N N . SER A 1 80 ? 3.305 -14.726 -6.574 1.00 96.06 80 SER A N 1
ATOM 624 C CA . SER A 1 80 ? 4.333 -15.227 -5.645 1.00 96.06 80 SER A CA 1
ATOM 625 C C . SER A 1 80 ? 3.808 -15.684 -4.283 1.00 96.06 80 SER A C 1
ATOM 627 O O . SER A 1 80 ? 4.580 -16.225 -3.497 1.00 96.06 80 SER A O 1
ATOM 629 N N . ASN A 1 81 ? 2.525 -15.460 -3.975 1.00 96.06 81 ASN A N 1
ATOM 630 C CA . ASN A 1 81 ? 1.909 -15.706 -2.662 1.00 96.06 81 ASN A CA 1
ATOM 631 C C . ASN A 1 81 ? 2.551 -14.948 -1.485 1.00 96.06 81 ASN A C 1
ATOM 633 O O . ASN A 1 81 ? 2.323 -15.297 -0.332 1.00 96.06 81 ASN A O 1
ATOM 637 N N . MET A 1 82 ? 3.323 -13.902 -1.775 1.00 97.44 82 MET A N 1
ATOM 638 C CA . MET A 1 82 ? 3.924 -13.004 -0.785 1.00 97.44 82 MET A CA 1
ATOM 639 C C . MET A 1 82 ? 3.020 -11.789 -0.530 1.00 97.44 82 MET A C 1
ATOM 641 O O . MET A 1 82 ? 2.120 -11.501 -1.316 1.00 97.44 82 MET A O 1
ATOM 645 N N . TYR A 1 83 ? 3.287 -11.025 0.524 1.00 98.19 83 TYR A N 1
ATOM 646 C CA . TYR A 1 83 ? 2.491 -9.871 0.939 1.00 98.19 83 TYR A CA 1
ATOM 647 C C . TYR A 1 83 ? 3.144 -8.541 0.568 1.00 98.19 83 TYR A C 1
ATOM 649 O O . TYR A 1 83 ? 4.345 -8.347 0.780 1.00 98.19 83 TYR A O 1
ATOM 657 N N . LEU A 1 84 ? 2.342 -7.604 0.053 1.00 98.50 84 LEU A N 1
ATOM 658 C CA . LEU A 1 84 ? 2.777 -6.231 -0.203 1.00 98.50 84 LEU A CA 1
ATOM 659 C C . LEU A 1 84 ? 3.178 -5.559 1.108 1.00 98.50 84 LEU A C 1
ATOM 661 O O . LEU A 1 84 ? 2.380 -5.464 2.037 1.00 98.50 84 LEU A O 1
ATOM 665 N N . SER A 1 85 ? 4.394 -5.037 1.166 1.00 98.12 85 SER A N 1
ATOM 666 C CA . SER A 1 85 ? 4.994 -4.569 2.406 1.00 98.12 85 SER A CA 1
ATOM 667 C C . SER A 1 85 ? 5.854 -3.328 2.218 1.00 98.12 85 SER A C 1
ATOM 669 O O . SER A 1 85 ? 6.480 -3.109 1.178 1.00 98.12 85 SER A O 1
ATOM 671 N N . CYS A 1 86 ? 5.877 -2.502 3.258 1.00 98.06 86 CYS A N 1
ATOM 672 C CA . CYS A 1 86 ? 6.860 -1.443 3.412 1.00 98.06 86 CYS A CA 1
ATOM 673 C C . CYS A 1 86 ? 8.157 -2.063 3.942 1.00 98.06 86 CYS A C 1
ATOM 675 O O . CYS A 1 86 ? 8.180 -2.620 5.042 1.00 98.06 86 CYS A O 1
ATOM 677 N N . LEU A 1 87 ? 9.232 -1.990 3.159 1.00 96.94 87 LEU A N 1
ATOM 678 C CA . LEU A 1 87 ? 10.533 -2.540 3.529 1.00 96.94 87 LEU A CA 1
ATOM 679 C C . LEU A 1 87 ? 11.285 -1.574 4.456 1.00 96.94 87 LEU A C 1
ATOM 681 O O . LEU A 1 87 ? 10.992 -0.384 4.512 1.00 96.94 87 LEU A O 1
ATOM 685 N N . SER A 1 88 ? 12.285 -2.079 5.176 1.00 94.00 88 SER A N 1
ATOM 686 C CA . SER A 1 88 ? 13.190 -1.249 5.986 1.00 94.00 88 SER A CA 1
ATOM 687 C C . SER A 1 88 ? 14.302 -0.588 5.163 1.00 94.00 88 SER A C 1
ATOM 689 O O . SER A 1 88 ? 14.990 0.304 5.656 1.00 94.00 88 SER A O 1
ATOM 691 N N . THR A 1 89 ? 14.493 -1.019 3.913 1.00 94.44 89 THR A N 1
ATOM 692 C CA . THR A 1 89 ? 15.478 -0.448 2.995 1.00 94.44 89 THR A CA 1
ATOM 693 C C . THR A 1 89 ? 14.952 0.824 2.340 1.00 94.44 89 THR A C 1
ATOM 695 O O . THR A 1 89 ? 13.747 1.014 2.185 1.00 94.44 89 THR A O 1
ATOM 698 N N . SER A 1 90 ? 15.871 1.684 1.910 1.00 93.31 90 SER A N 1
ATOM 699 C CA . SER A 1 90 ? 15.571 2.853 1.087 1.00 93.31 90 SER A CA 1
ATOM 700 C C . SER A 1 90 ? 16.575 2.936 -0.053 1.00 93.31 90 SER A C 1
ATOM 702 O O . SER A 1 90 ? 17.785 2.954 0.175 1.00 93.31 90 SER A O 1
ATOM 704 N N . SER A 1 91 ? 16.074 2.965 -1.284 1.00 88.69 91 SER A N 1
ATOM 705 C CA . SER A 1 91 ? 16.870 3.166 -2.500 1.00 88.69 91 SER A CA 1
ATOM 706 C C . SER A 1 91 ? 16.578 4.498 -3.197 1.00 88.69 91 SER A C 1
ATOM 708 O O . SER A 1 91 ? 17.111 4.777 -4.271 1.00 88.69 91 SER A O 1
ATOM 710 N N . SER A 1 92 ? 15.749 5.339 -2.577 1.00 86.94 92 SER A N 1
ATOM 711 C CA . SER A 1 92 ? 15.340 6.636 -3.109 1.00 86.94 92 SER A CA 1
ATOM 712 C C . SER A 1 92 ? 16.341 7.745 -2.784 1.00 86.94 92 SER A C 1
ATOM 714 O O . SER A 1 92 ? 17.133 7.660 -1.849 1.00 86.94 92 SER A O 1
ATOM 716 N N . LYS A 1 93 ? 16.261 8.849 -3.536 1.00 85.50 93 LYS A N 1
ATOM 717 C CA . LYS A 1 93 ? 16.923 10.111 -3.162 1.00 85.50 93 LYS A CA 1
ATOM 718 C C . LYS A 1 93 ? 16.244 10.773 -1.962 1.00 85.50 93 LYS A C 1
ATOM 720 O O . LYS A 1 93 ? 16.891 11.527 -1.236 1.00 85.50 93 LYS A O 1
ATOM 725 N N . ASP A 1 94 ? 14.954 10.504 -1.767 1.00 88.38 94 ASP A N 1
ATOM 726 C CA . ASP A 1 94 ? 14.243 10.901 -0.559 1.00 88.38 94 ASP A CA 1
ATOM 727 C C . ASP A 1 94 ? 14.661 9.976 0.589 1.00 88.38 94 ASP A C 1
ATOM 729 O O . ASP A 1 94 ? 14.222 8.832 0.672 1.00 88.38 94 ASP A O 1
ATOM 733 N N . LYS A 1 95 ? 15.513 10.487 1.485 1.00 88.81 95 LYS A N 1
ATOM 734 C CA . LYS A 1 95 ? 16.054 9.737 2.631 1.00 88.81 95 LYS A CA 1
ATOM 735 C C . LYS A 1 95 ? 14.988 9.305 3.636 1.00 88.81 95 LYS A C 1
ATOM 737 O O . LYS A 1 95 ? 15.276 8.503 4.517 1.00 88.81 95 LYS A O 1
ATOM 742 N N . LEU A 1 96 ? 13.795 9.887 3.550 1.00 94.00 96 LEU A N 1
ATOM 743 C CA . LEU A 1 96 ? 12.674 9.538 4.403 1.00 94.00 96 LEU A CA 1
ATOM 744 C C . LEU A 1 96 ? 11.788 8.478 3.743 1.00 94.00 96 LEU A C 1
ATOM 746 O O . LEU A 1 96 ? 11.006 7.838 4.435 1.00 94.00 96 LEU A O 1
ATOM 750 N N . ALA A 1 97 ? 11.898 8.262 2.434 1.00 95.81 97 ALA A N 1
ATOM 751 C CA . ALA A 1 97 ? 11.115 7.241 1.763 1.00 95.81 97 ALA A CA 1
ATOM 752 C C . ALA A 1 97 ? 11.658 5.837 2.044 1.00 95.81 97 ALA A C 1
ATOM 754 O O . ALA A 1 97 ? 12.868 5.636 2.154 1.00 95.81 97 ALA A O 1
ATOM 755 N N . PHE A 1 98 ? 10.758 4.861 2.097 1.00 97.75 98 PHE A N 1
ATOM 756 C CA . PHE A 1 98 ? 11.104 3.445 2.177 1.00 97.75 98 PHE A CA 1
ATOM 757 C C . PHE A 1 98 ? 10.771 2.731 0.873 1.00 97.75 98 PHE A C 1
ATOM 759 O O . PHE A 1 98 ? 9.836 3.107 0.161 1.00 97.75 98 PHE A O 1
ATOM 766 N N . ASP A 1 99 ? 11.522 1.680 0.573 1.00 97.19 99 ASP A N 1
ATOM 767 C CA . ASP A 1 99 ? 11.211 0.801 -0.543 1.00 97.19 99 ASP A CA 1
ATOM 768 C C . ASP A 1 99 ? 9.901 0.047 -0.270 1.00 97.19 99 ASP A C 1
ATOM 770 O O . ASP A 1 99 ? 9.589 -0.324 0.863 1.00 97.19 99 ASP A O 1
ATOM 774 N N . VAL A 1 100 ? 9.143 -0.216 -1.330 1.00 98.19 100 VAL A N 1
ATOM 775 C CA . VAL A 1 100 ? 7.943 -1.060 -1.277 1.00 98.19 100 VAL A CA 1
ATOM 776 C C . VAL A 1 100 ? 8.249 -2.370 -1.979 1.00 98.19 100 VAL A C 1
ATOM 778 O O . VAL A 1 100 ? 8.887 -2.384 -3.034 1.00 98.19 100 VAL A O 1
ATOM 781 N N . GLY A 1 101 ? 7.821 -3.481 -1.392 1.00 98.00 101 GLY A N 1
ATOM 782 C CA . GLY A 1 101 ? 8.162 -4.805 -1.886 1.00 98.00 101 GLY A CA 1
ATOM 783 C C . GLY A 1 101 ? 7.266 -5.913 -1.361 1.00 98.00 101 GLY A C 1
ATOM 784 O O . GLY A 1 101 ? 6.153 -5.671 -0.906 1.00 98.00 101 GLY A O 1
ATOM 785 N N . LEU A 1 102 ? 7.765 -7.140 -1.462 1.00 98.06 102 LEU A N 1
ATOM 786 C CA . LEU A 1 102 ? 7.074 -8.364 -1.087 1.00 98.06 102 LEU A CA 1
ATOM 787 C C . LEU A 1 102 ? 7.788 -9.084 0.066 1.00 98.06 102 LEU A C 1
ATOM 789 O O . LEU A 1 102 ? 9.015 -9.212 0.061 1.00 98.06 102 LEU A O 1
ATOM 793 N N . GLN A 1 103 ? 7.014 -9.597 1.025 1.00 96.44 103 GLN A N 1
ATOM 794 C CA . GLN A 1 103 ? 7.486 -10.431 2.139 1.00 96.44 103 GLN A CA 1
ATOM 795 C C . GLN A 1 103 ? 6.737 -11.766 2.189 1.00 96.44 103 GLN A C 1
ATOM 797 O O . GLN A 1 103 ? 5.546 -11.823 1.910 1.00 96.44 103 GLN A O 1
ATOM 802 N N . GLU A 1 104 ? 7.428 -12.854 2.535 1.00 93.12 104 GLU A N 1
ATOM 803 C CA . GLU A 1 104 ? 6.830 -14.201 2.583 1.00 93.12 104 GLU A CA 1
ATOM 804 C C . GLU A 1 104 ? 5.795 -14.354 3.703 1.00 93.12 104 GLU A C 1
ATOM 806 O O . GLU A 1 104 ? 4.778 -15.014 3.515 1.00 93.12 104 GLU A O 1
ATOM 811 N N . GLY A 1 105 ? 6.035 -13.724 4.854 1.00 89.69 105 GLY A N 1
ATOM 812 C CA . GLY A 1 105 ? 5.113 -13.717 5.986 1.00 89.69 105 GLY A CA 1
ATOM 813 C C . GLY A 1 105 ? 4.312 -12.420 6.079 1.00 89.69 105 GLY A C 1
ATOM 814 O O . GLY A 1 105 ? 4.763 -11.358 5.651 1.00 89.69 105 GLY A O 1
ATOM 815 N N . SER A 1 106 ? 3.133 -12.500 6.690 1.00 89.19 106 SER A N 1
ATOM 816 C CA . SER A 1 106 ? 2.294 -11.346 7.044 1.00 89.19 106 SER A CA 1
ATOM 817 C C . SER A 1 106 ? 2.554 -10.814 8.458 1.00 89.19 106 SER A C 1
ATOM 819 O O . SER A 1 106 ? 1.827 -9.935 8.913 1.00 89.19 106 SER A O 1
ATOM 821 N N . GLN A 1 107 ? 3.560 -11.366 9.142 1.00 88.19 107 GLN A N 1
ATOM 822 C CA . GLN A 1 107 ? 3.848 -11.116 10.551 1.00 88.19 107 GLN A CA 1
ATOM 823 C C . GLN A 1 107 ? 4.181 -9.644 10.809 1.00 88.19 107 GLN A C 1
ATOM 825 O O . GLN A 1 107 ? 4.968 -9.019 10.087 1.00 88.19 107 GLN A O 1
ATOM 830 N N . GLY A 1 108 ? 3.617 -9.095 11.881 1.00 89.88 108 GLY A N 1
ATOM 831 C CA . GLY A 1 108 ? 3.870 -7.715 12.275 1.00 89.88 108 GLY A CA 1
ATOM 832 C C . GLY A 1 108 ? 3.177 -6.676 11.387 1.00 89.88 108 GLY A C 1
ATOM 833 O O . GLY A 1 108 ? 2.187 -6.934 10.715 1.00 89.88 108 GLY A O 1
ATOM 834 N N . LYS A 1 109 ? 3.677 -5.433 11.413 1.00 94.50 109 LYS A N 1
ATOM 835 C CA . LYS A 1 109 ? 2.983 -4.265 10.825 1.00 94.50 109 LYS A CA 1
ATOM 836 C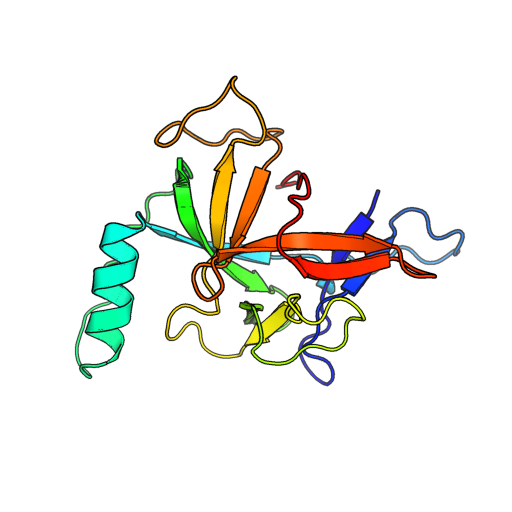 C . LYS A 1 109 ? 3.363 -3.950 9.378 1.00 94.50 109 LYS A C 1
ATOM 838 O O . LYS A 1 109 ? 2.683 -3.156 8.736 1.00 94.50 109 LYS A O 1
ATOM 843 N N . ALA A 1 110 ? 4.465 -4.508 8.875 1.00 96.94 110 ALA A N 1
ATOM 844 C CA . ALA A 1 110 ? 5.065 -4.088 7.605 1.00 96.94 110 ALA A CA 1
ATOM 845 C C . ALA A 1 110 ? 4.186 -4.388 6.381 1.00 96.94 110 ALA A C 1
ATOM 847 O O . ALA A 1 110 ? 4.251 -3.657 5.394 1.00 96.94 110 ALA A O 1
ATOM 848 N N . CYS A 1 111 ? 3.369 -5.440 6.459 1.00 97.50 111 CYS A N 1
ATOM 849 C CA . CYS A 1 111 ? 2.510 -5.926 5.377 1.00 97.50 111 CYS A CA 1
ATOM 850 C C . CYS A 1 111 ? 1.115 -5.275 5.354 1.00 97.50 111 CYS A C 1
ATOM 852 O O . CYS A 1 111 ? 0.308 -5.566 4.472 1.00 97.50 111 CYS A O 1
ATOM 854 N N . TRP A 1 112 ? 0.818 -4.407 6.325 1.00 97.88 112 TRP A N 1
ATOM 855 C CA . TRP A 1 112 ? -0.510 -3.835 6.513 1.00 97.88 112 TRP A CA 1
ATOM 856 C C . TRP A 1 112 ? -0.595 -2.398 6.011 1.00 9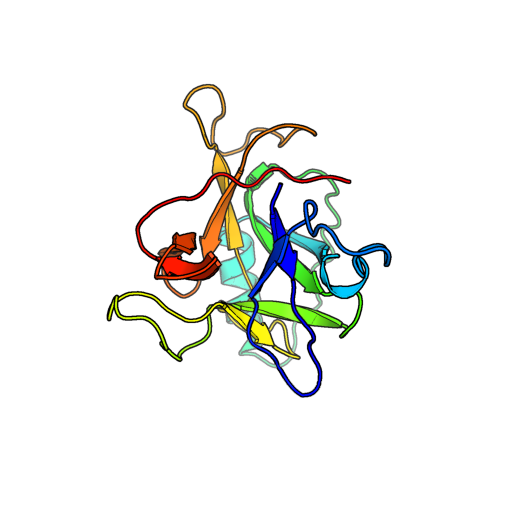7.88 112 TRP A C 1
ATOM 858 O O . TRP A 1 112 ? 0.265 -1.560 6.298 1.00 97.88 112 TRP A O 1
ATOM 868 N N . TRP A 1 113 ? -1.690 -2.104 5.310 1.00 98.31 113 TRP A N 1
ATOM 869 C CA . TRP A 1 113 ? -1.944 -0.801 4.700 1.00 98.31 113 TRP A CA 1
ATOM 870 C C . TRP A 1 113 ? -3.321 -0.281 5.098 1.00 98.31 113 TRP A C 1
ATOM 872 O O . TRP A 1 113 ? -4.318 -0.967 4.927 1.00 98.31 113 TRP A O 1
ATOM 882 N N . ILE A 1 114 ? -3.407 0.936 5.620 1.00 97.88 114 ILE A N 1
ATOM 883 C CA . ILE A 1 114 ? -4.671 1.591 5.952 1.00 97.88 114 ILE A CA 1
ATOM 884 C C . ILE A 1 114 ? -5.244 2.241 4.698 1.00 97.88 114 ILE A C 1
ATOM 886 O O . ILE A 1 114 ? -4.553 3.005 4.020 1.00 97.88 114 ILE A O 1
ATOM 890 N N . ILE A 1 115 ? -6.522 1.985 4.425 1.00 96.88 115 ILE A N 1
ATOM 891 C CA . ILE A 1 115 ? -7.254 2.626 3.332 1.00 96.88 115 ILE A CA 1
ATOM 892 C C . ILE A 1 115 ? -7.841 3.942 3.819 1.00 96.88 115 ILE A C 1
ATOM 894 O O . ILE A 1 115 ? -8.698 3.967 4.699 1.00 96.88 115 ILE A O 1
ATOM 898 N N . LYS A 1 116 ? -7.409 5.043 3.218 1.00 96.62 116 LYS A N 1
ATOM 899 C CA . LYS A 1 116 ? -7.861 6.398 3.523 1.00 96.62 116 LYS A CA 1
ATOM 900 C C . LYS A 1 116 ? -8.722 6.951 2.382 1.00 96.62 116 LYS A C 1
ATOM 902 O O . LYS A 1 116 ? -8.449 6.652 1.214 1.00 96.62 116 LYS A O 1
ATOM 907 N N . PRO A 1 117 ? -9.755 7.755 2.692 1.00 94.94 117 PRO A N 1
ATOM 908 C CA . PRO A 1 117 ? -10.543 8.420 1.666 1.00 94.94 117 PRO A CA 1
ATOM 909 C C . PRO A 1 117 ? -9.683 9.450 0.928 1.00 94.94 117 PRO A C 1
ATOM 911 O O . PRO A 1 117 ? -8.993 10.258 1.546 1.00 94.94 117 PRO A O 1
ATOM 914 N N . ALA A 1 118 ? -9.736 9.434 -0.404 1.00 91.50 118 ALA A N 1
ATOM 915 C CA . ALA A 1 118 ? -9.008 10.384 -1.245 1.00 91.50 118 ALA A CA 1
ATOM 916 C C . ALA A 1 118 ? -9.584 11.810 -1.209 1.00 91.50 118 ALA A C 1
ATOM 918 O O . ALA A 1 118 ? -8.884 12.778 -1.502 1.00 91.50 118 ALA A O 1
ATOM 919 N N . SER A 1 119 ? -10.871 11.952 -0.881 1.00 85.75 119 SER A N 1
ATOM 920 C CA . SER A 1 119 ? -11.586 13.227 -0.908 1.00 85.75 119 SER A CA 1
ATOM 921 C C . SER A 1 119 ? -12.466 13.406 0.325 1.00 85.75 119 SER A C 1
ATOM 923 O O . SER A 1 119 ? -12.822 12.444 1.001 1.00 85.75 119 SER A O 1
ATOM 925 N N . LYS A 1 120 ? -12.896 14.648 0.573 1.00 85.88 120 LYS A N 1
ATOM 926 C CA . LYS A 1 120 ? -13.830 14.994 1.659 1.00 85.88 120 LYS A CA 1
ATOM 927 C C . LYS A 1 120 ? -15.259 14.467 1.447 1.00 85.88 120 LYS A C 1
ATOM 929 O O . LYS A 1 120 ? -16.104 14.671 2.307 1.00 85.88 120 LYS A O 1
ATOM 934 N N . GLN A 1 121 ? -15.550 13.835 0.306 1.00 88.25 121 GLN A N 1
ATOM 935 C CA . GLN A 1 121 ? -16.856 13.216 0.041 1.00 88.25 121 GLN A CA 1
ATOM 936 C C . GLN A 1 121 ? -17.017 11.851 0.717 1.00 88.25 121 GLN A C 1
ATOM 938 O O . GLN A 1 121 ? -18.110 11.285 0.686 1.00 88.25 121 GLN A O 1
ATOM 943 N N . ARG A 1 122 ? -15.924 11.290 1.241 1.00 92.81 122 ARG A N 1
ATOM 944 C CA . ARG A 1 122 ? -15.909 10.024 1.965 1.00 92.81 122 ARG A CA 1
ATOM 945 C C . ARG A 1 122 ? -15.308 10.227 3.346 1.00 92.81 122 ARG A C 1
ATOM 947 O O . ARG A 1 122 ? -14.434 11.074 3.523 1.00 92.81 122 ARG A O 1
ATOM 954 N N . SER A 1 123 ? -15.769 9.433 4.303 1.00 94.00 123 SER A N 1
ATOM 955 C CA . SER A 1 123 ? -15.318 9.482 5.698 1.00 94.00 123 SER A CA 1
ATOM 956 C C . SER A 1 123 ? -14.842 8.117 6.190 1.00 94.00 123 SER A C 1
ATOM 958 O O . SER A 1 123 ? -15.247 7.078 5.670 1.00 94.00 123 SER A O 1
ATOM 960 N N . GLU A 1 124 ? -13.981 8.113 7.209 1.00 93.56 124 GLU A N 1
ATOM 961 C CA . GLU A 1 124 ? -13.598 6.894 7.934 1.00 93.56 124 GLU A CA 1
ATOM 962 C C . GLU A 1 124 ? -14.857 6.164 8.443 1.00 93.56 124 GLU A C 1
ATOM 964 O O . GLU A 1 124 ? -15.811 6.793 8.900 1.00 93.56 124 GLU A O 1
ATOM 969 N N . GLY A 1 125 ? -14.875 4.836 8.341 1.00 93.00 125 GLY A N 1
ATOM 970 C CA . GLY A 1 125 ? -16.023 3.988 8.667 1.00 93.00 125 GLY A CA 1
ATOM 971 C C . GLY A 1 125 ? -17.038 3.806 7.531 1.00 93.00 125 GLY A C 1
ATOM 972 O O . GLY A 1 125 ? -17.854 2.886 7.596 1.00 93.00 125 GLY A O 1
ATOM 973 N N . GLU A 1 126 ? -16.992 4.611 6.464 1.00 95.38 126 GLU A N 1
ATOM 974 C CA . GLU A 1 126 ? -17.854 4.400 5.297 1.00 95.38 126 GLU A CA 1
ATOM 975 C C . GLU A 1 126 ? -17.382 3.228 4.428 1.00 95.38 126 GLU A C 1
ATOM 977 O O . GLU A 1 126 ? -16.191 2.923 4.351 1.00 95.38 126 GLU A O 1
ATOM 982 N N . LYS A 1 127 ? -18.324 2.594 3.716 1.00 94.50 127 LYS A N 1
ATOM 983 C CA . LYS A 1 127 ? -18.024 1.521 2.758 1.00 94.50 127 LYS A CA 1
ATOM 984 C C . LYS A 1 127 ? -17.276 2.066 1.545 1.00 94.50 127 LYS A C 1
ATOM 986 O O . LYS A 1 127 ? -17.759 2.992 0.888 1.00 94.50 127 LYS A O 1
ATOM 991 N N . VAL A 1 128 ? -16.167 1.418 1.207 1.00 93.12 128 VAL A N 1
ATOM 992 C CA . VAL A 1 128 ? -15.441 1.647 -0.043 1.00 93.12 128 VAL A CA 1
ATOM 993 C C . VAL A 1 128 ? -16.260 1.085 -1.203 1.00 93.12 128 VAL A C 1
ATOM 995 O O . VAL A 1 128 ? -16.750 -0.046 -1.134 1.00 93.12 128 VAL A O 1
ATOM 998 N N . ARG A 1 129 ? -16.432 1.871 -2.268 1.00 91.25 129 ARG A N 1
ATOM 999 C CA . ARG A 1 129 ? -17.172 1.467 -3.470 1.00 91.25 129 ARG A CA 1
ATOM 1000 C C . ARG A 1 129 ? -16.224 1.214 -4.636 1.00 91.25 129 ARG A C 1
ATOM 1002 O O . ARG A 1 129 ? -15.137 1.778 -4.713 1.00 91.25 129 ARG A O 1
ATOM 1009 N N . VAL A 1 130 ? -16.661 0.377 -5.575 1.00 88.81 130 VAL A N 1
ATOM 1010 C CA . VAL A 1 130 ? -15.949 0.195 -6.847 1.00 88.81 130 VAL A CA 1
ATOM 1011 C C . VAL A 1 130 ? -15.891 1.537 -7.577 1.00 88.81 130 VAL A C 1
ATOM 1013 O O . VAL A 1 130 ? -16.912 2.209 -7.714 1.00 88.81 130 VAL A O 1
ATOM 1016 N N . GLY A 1 131 ? -14.697 1.910 -8.036 1.00 87.50 131 GLY A N 1
ATOM 1017 C CA . GLY A 1 131 ? -14.443 3.193 -8.691 1.00 87.50 131 GLY A CA 1
ATOM 1018 C C . GLY A 1 131 ? -14.100 4.342 -7.742 1.00 87.50 131 GLY A C 1
ATOM 1019 O O . GLY A 1 131 ? -13.771 5.417 -8.234 1.00 87.50 131 GLY A O 1
ATOM 1020 N N . ASP A 1 132 ? -14.139 4.140 -6.419 1.00 91.75 132 ASP A N 1
ATOM 1021 C CA . ASP A 1 132 ? -13.575 5.118 -5.491 1.00 91.75 132 ASP A CA 1
ATOM 1022 C C . ASP A 1 132 ? -12.038 5.141 -5.634 1.00 91.75 132 ASP A C 1
ATOM 1024 O O . ASP A 1 132 ? -11.385 4.094 -5.701 1.00 91.75 132 ASP A O 1
ATOM 1028 N N . ASP A 1 133 ? -11.455 6.341 -5.629 1.00 93.56 133 ASP A N 1
ATOM 1029 C CA . ASP A 1 133 ? -10.011 6.511 -5.481 1.00 93.56 133 ASP A CA 1
ATOM 1030 C C . ASP A 1 133 ? -9.614 6.371 -4.008 1.00 93.56 133 ASP A C 1
ATOM 1032 O O . ASP A 1 133 ? -10.268 6.899 -3.099 1.00 93.56 133 ASP A O 1
ATOM 1036 N N . LEU A 1 134 ? -8.517 5.658 -3.773 1.00 95.00 134 LEU A N 1
ATOM 1037 C CA . LEU A 1 134 ? -8.011 5.323 -2.450 1.00 95.00 134 LEU A CA 1
ATOM 1038 C C . LEU A 1 134 ? -6.638 5.939 -2.222 1.00 95.00 134 LEU A C 1
ATOM 1040 O O . LEU A 1 134 ? -5.834 6.097 -3.140 1.00 95.00 134 LEU A O 1
ATOM 1044 N N . ILE A 1 135 ? -6.346 6.212 -0.957 1.00 97.31 135 ILE A N 1
ATOM 1045 C CA . ILE A 1 135 ? -4.990 6.458 -0.480 1.00 97.31 135 ILE A CA 1
ATOM 1046 C C . ILE A 1 135 ? -4.611 5.278 0.415 1.00 97.31 135 ILE A C 1
ATOM 1048 O O . ILE A 1 135 ? -5.372 4.906 1.306 1.00 97.31 135 ILE A O 1
ATOM 1052 N N . LEU A 1 136 ? -3.437 4.691 0.191 1.00 98.12 136 LEU A N 1
ATOM 1053 C CA . LEU A 1 136 ? -2.908 3.603 1.014 1.00 98.12 136 LEU A CA 1
ATOM 1054 C C . LEU A 1 136 ? -1.795 4.138 1.906 1.00 98.12 136 LEU A C 1
ATOM 1056 O O . LEU A 1 136 ? -0.849 4.739 1.403 1.00 98.12 136 LEU A O 1
ATOM 1060 N N . MET A 1 137 ? -1.898 3.915 3.213 1.00 98.38 137 MET A N 1
ATOM 1061 C CA . MET A 1 137 ? -0.898 4.324 4.202 1.00 98.38 137 MET A CA 1
ATOM 1062 C C . MET A 1 137 ? -0.320 3.094 4.903 1.00 98.38 137 MET A C 1
ATOM 1064 O O . MET A 1 137 ? -1.062 2.318 5.489 1.00 98.38 137 MET A O 1
ATOM 1068 N N . SER A 1 138 ? 0.997 2.920 4.871 1.00 98.25 138 SER A N 1
ATOM 1069 C CA . SER A 1 138 ? 1.699 1.855 5.591 1.00 98.25 138 SER A CA 1
ATOM 1070 C C . SER A 1 138 ? 1.483 1.984 7.099 1.00 98.25 138 SER A C 1
ATOM 1072 O O . SER A 1 138 ? 1.706 3.056 7.667 1.00 98.25 138 SER A O 1
ATOM 1074 N N . VAL A 1 139 ? 1.102 0.884 7.754 1.00 97.75 139 VAL A N 1
ATOM 1075 C CA . VAL A 1 139 ? 0.953 0.827 9.217 1.00 97.75 139 VAL A CA 1
ATOM 1076 C C . VAL A 1 139 ? 2.310 0.895 9.922 1.00 97.75 139 VAL A C 1
ATOM 1078 O O . VAL A 1 139 ? 2.400 1.439 11.019 1.00 97.75 139 VAL A O 1
ATOM 1081 N N . SER A 1 140 ? 3.375 0.348 9.328 1.00 96.69 140 SER A N 1
ATOM 1082 C CA . SER A 1 140 ? 4.695 0.306 9.973 1.00 96.69 140 SER A CA 1
ATOM 1083 C C . SER A 1 140 ? 5.437 1.639 9.936 1.00 96.69 140 SER A C 1
ATOM 1085 O O . SER A 1 140 ? 6.233 1.909 10.832 1.00 96.69 140 SER A O 1
ATOM 1087 N N . SER A 1 141 ? 5.205 2.453 8.905 1.00 96.94 141 SER A N 1
ATOM 1088 C CA . SER A 1 141 ? 5.992 3.664 8.652 1.00 96.94 141 SER A CA 1
ATOM 1089 C C . SER A 1 141 ? 5.176 4.954 8.629 1.00 96.94 141 SER A C 1
ATOM 1091 O O . SER A 1 141 ? 5.774 6.011 8.452 1.00 96.94 141 SER A O 1
ATOM 1093 N N . GLU A 1 142 ? 3.843 4.874 8.705 1.00 97.50 142 GLU A N 1
ATOM 1094 C CA . GLU A 1 142 ? 2.916 6.017 8.603 1.00 97.50 142 GLU A CA 1
ATOM 1095 C C . GLU A 1 142 ? 3.135 6.862 7.333 1.00 97.50 142 GLU A C 1
ATOM 1097 O O . GLU A 1 142 ? 3.008 8.086 7.315 1.00 97.50 142 GLU A O 1
ATOM 1102 N N . ARG A 1 143 ? 3.491 6.186 6.236 1.00 98.00 143 ARG A N 1
ATOM 1103 C CA . ARG A 1 143 ? 3.775 6.798 4.930 1.00 98.00 143 ARG A CA 1
ATOM 1104 C C . ARG A 1 143 ? 2.847 6.248 3.871 1.00 98.00 143 ARG A C 1
ATOM 1106 O O . ARG A 1 143 ? 2.417 5.102 3.948 1.00 98.00 143 ARG A O 1
ATOM 1113 N N . TYR A 1 144 ? 2.563 7.054 2.866 1.00 98.38 144 TYR A N 1
ATOM 1114 C CA . TYR A 1 144 ? 1.682 6.696 1.774 1.00 98.38 144 TYR A CA 1
ATOM 1115 C C . TYR A 1 144 ? 2.402 5.877 0.714 1.00 98.38 144 TYR A C 1
ATOM 1117 O O . TYR A 1 144 ? 3.551 6.161 0.378 1.00 98.38 144 TYR A O 1
ATOM 1125 N N . LEU A 1 145 ? 1.697 4.904 0.143 1.00 98.31 145 LEU A N 1
ATOM 1126 C CA . LEU A 1 145 ? 2.120 4.247 -1.083 1.00 98.31 145 LEU A CA 1
ATOM 1127 C C . LEU A 1 145 ? 2.131 5.285 -2.209 1.00 98.31 145 LEU A C 1
ATOM 1129 O O . LEU A 1 145 ? 1.080 5.745 -2.662 1.00 98.31 145 LEU A O 1
ATOM 1133 N N . HIS A 1 146 ? 3.328 5.661 -2.637 1.00 97.12 146 HIS A N 1
ATOM 1134 C CA . HIS A 1 146 ? 3.571 6.806 -3.492 1.00 97.12 146 HIS A CA 1
ATOM 1135 C C . HIS A 1 146 ? 4.237 6.393 -4.802 1.00 97.12 146 HIS A C 1
ATOM 1137 O O . HIS A 1 146 ? 5.237 5.669 -4.812 1.00 97.12 146 HIS A O 1
ATOM 1143 N N . VAL A 1 147 ? 3.706 6.910 -5.910 1.00 95.69 147 VAL A N 1
ATOM 1144 C CA . VAL A 1 147 ? 4.354 6.819 -7.220 1.00 95.69 147 VAL A CA 1
ATOM 1145 C C . VAL A 1 147 ? 5.277 8.016 -7.389 1.00 95.69 147 VAL A C 1
ATOM 1147 O O . VAL A 1 147 ? 4.823 9.157 -7.420 1.00 95.69 147 VAL A O 1
ATOM 1150 N N . THR A 1 148 ? 6.567 7.742 -7.544 1.00 93.19 148 THR A N 1
ATOM 1151 C CA . THR A 1 148 ? 7.595 8.756 -7.791 1.00 93.19 148 THR A CA 1
ATOM 1152 C C . THR A 1 148 ? 7.981 8.795 -9.267 1.00 93.19 148 THR A C 1
ATOM 1154 O O . THR A 1 148 ? 7.916 7.781 -9.967 1.00 93.19 148 THR A O 1
ATOM 1157 N N . PHE A 1 149 ? 8.394 9.969 -9.745 1.00 89.56 149 PHE A N 1
ATOM 1158 C CA . PHE A 1 149 ? 8.895 10.169 -11.101 1.00 89.56 149 PHE A CA 1
ATOM 1159 C C . PHE A 1 149 ? 10.279 10.822 -11.055 1.00 89.56 149 PHE A C 1
ATOM 1161 O O . PHE A 1 149 ? 10.398 12.039 -10.950 1.00 89.56 149 PHE A O 1
ATOM 1168 N N . ASN A 1 150 ? 11.329 10.003 -11.132 1.00 81.94 150 ASN A N 1
ATOM 1169 C CA . ASN A 1 150 ? 12.725 10.448 -11.084 1.00 81.94 150 ASN A CA 1
ATOM 1170 C C . ASN A 1 150 ? 13.519 9.820 -12.237 1.00 81.94 150 ASN A C 1
ATOM 1172 O O . ASN A 1 150 ? 14.286 8.883 -12.038 1.00 81.94 150 ASN A O 1
ATOM 1176 N N . GLY A 1 151 ? 13.305 10.314 -13.460 1.00 79.50 151 GLY A N 1
ATOM 1177 C CA . GLY A 1 151 ? 13.880 9.717 -14.679 1.00 79.50 151 GLY A CA 1
ATOM 1178 C C . GLY A 1 151 ? 13.174 8.432 -15.140 1.00 79.50 151 GLY A C 1
ATOM 1179 O O . GLY A 1 151 ? 13.617 7.793 -16.086 1.00 79.50 151 GLY A O 1
ATOM 1180 N N . GLY A 1 152 ? 12.071 8.077 -14.480 1.00 85.06 152 GLY A N 1
ATOM 1181 C CA . GLY A 1 152 ? 11.230 6.906 -14.714 1.00 85.06 152 GLY A CA 1
ATOM 1182 C C . GLY A 1 152 ? 10.197 6.777 -13.591 1.00 85.06 152 GLY A C 1
ATOM 1183 O O . GLY A 1 152 ? 10.317 7.454 -12.565 1.00 85.06 152 GLY A O 1
ATOM 1184 N N . PHE A 1 153 ? 9.176 5.938 -13.784 1.00 90.62 153 PHE A N 1
ATOM 1185 C CA . PHE A 1 153 ? 8.208 5.635 -12.729 1.00 90.62 153 PHE A CA 1
ATOM 1186 C C . PHE A 1 153 ? 8.822 4.687 -11.696 1.00 90.62 153 PHE A C 1
ATOM 1188 O O . PHE A 1 153 ? 9.381 3.653 -12.053 1.00 90.62 153 PHE A O 1
ATOM 1195 N N . GLY A 1 154 ? 8.678 5.023 -10.419 1.00 93.19 154 GLY A N 1
ATOM 1196 C CA . GLY A 1 154 ? 9.032 4.164 -9.295 1.00 93.19 154 GLY A CA 1
ATOM 1197 C C . GLY A 1 154 ? 7.923 4.141 -8.252 1.00 93.19 154 GLY A C 1
ATOM 1198 O O . GLY A 1 154 ? 6.996 4.952 -8.297 1.00 93.19 154 GLY A O 1
ATOM 1199 N N . VAL A 1 155 ? 8.031 3.226 -7.293 1.00 96.31 155 VAL A N 1
ATOM 1200 C CA . VAL A 1 155 ? 7.104 3.121 -6.163 1.00 96.31 155 VAL A CA 1
ATOM 1201 C C . VAL A 1 155 ? 7.875 3.085 -4.851 1.00 96.31 155 VAL A C 1
ATOM 1203 O O . VAL A 1 155 ? 8.904 2.424 -4.739 1.00 96.31 155 VAL A O 1
ATOM 1206 N N . GLN A 1 156 ? 7.385 3.831 -3.869 1.00 97.12 156 GLN A N 1
ATOM 1207 C CA . GLN A 1 156 ? 7.991 3.954 -2.546 1.00 97.12 156 GLN A CA 1
ATOM 1208 C C . GLN A 1 156 ? 6.920 4.285 -1.501 1.00 97.12 156 GLN A C 1
ATOM 1210 O O . GLN A 1 156 ? 5.826 4.719 -1.850 1.00 97.12 156 GLN A O 1
ATOM 1215 N N . ALA A 1 157 ? 7.231 4.125 -0.218 1.00 98.12 157 ALA A N 1
ATOM 1216 C CA . ALA A 1 157 ? 6.416 4.654 0.868 1.00 98.12 157 ALA A CA 1
ATOM 1217 C C . ALA A 1 157 ? 6.956 6.038 1.264 1.00 98.12 157 ALA A C 1
ATOM 1219 O O . ALA A 1 157 ? 8.066 6.135 1.786 1.00 98.12 157 ALA A O 1
ATOM 1220 N N . ALA A 1 158 ? 6.198 7.111 1.018 1.00 97.44 158 ALA A N 1
ATOM 1221 C CA . ALA A 1 158 ? 6.627 8.501 1.235 1.00 97.44 158 ALA A CA 1
ATOM 1222 C C . ALA A 1 158 ? 5.524 9.376 1.865 1.00 97.44 158 ALA A C 1
ATOM 1224 O O . ALA A 1 158 ? 4.402 8.928 2.076 1.00 97.44 158 ALA A O 1
ATOM 1225 N N . PHE A 1 159 ? 5.825 10.633 2.206 1.00 96.31 159 PHE A N 1
ATOM 1226 C CA . PHE A 1 159 ? 4.836 11.530 2.831 1.00 96.31 159 PHE A CA 1
ATOM 1227 C C . PHE A 1 159 ? 3.823 12.124 1.845 1.00 96.31 159 PHE A C 1
ATOM 1229 O O . PHE A 1 159 ? 2.791 12.645 2.265 1.00 96.31 159 PHE A O 1
ATOM 1236 N N . GLN A 1 160 ? 4.087 12.039 0.542 1.00 95.38 160 GLN A N 1
ATOM 1237 C CA . GLN A 1 160 ? 3.162 12.486 -0.489 1.00 95.38 160 GLN A CA 1
ATOM 1238 C C . GLN A 1 160 ? 2.131 11.388 -0.790 1.00 95.38 160 GLN A C 1
ATOM 1240 O O . GLN A 1 160 ? 2.520 10.278 -1.158 1.00 95.38 160 GLN A O 1
ATOM 1245 N N . PRO A 1 161 ? 0.822 11.668 -0.691 1.00 95.44 161 PRO A N 1
ATOM 1246 C CA . PRO A 1 161 ? -0.190 10.703 -1.084 1.00 95.44 161 PRO A CA 1
ATOM 1247 C C . PRO A 1 161 ? -0.226 10.531 -2.607 1.00 95.44 161 PRO A C 1
ATOM 1249 O O . PRO A 1 161 ? 0.011 11.469 -3.371 1.00 95.44 161 PRO A O 1
ATOM 1252 N N . THR A 1 162 ? -0.584 9.330 -3.049 1.00 96.69 162 THR A N 1
ATOM 1253 C CA . THR A 1 162 ? -0.948 9.041 -4.439 1.00 96.69 162 THR A CA 1
ATOM 1254 C C . THR A 1 162 ? -2.339 8.426 -4.460 1.00 96.69 162 THR A C 1
ATOM 1256 O O . THR A 1 162 ? -2.682 7.638 -3.580 1.00 96.69 162 THR A O 1
ATOM 1259 N N . LEU A 1 163 ? -3.140 8.816 -5.452 1.00 95.81 163 LEU A N 1
ATOM 1260 C CA . LEU A 1 163 ? -4.463 8.248 -5.680 1.00 95.81 163 LEU A CA 1
ATOM 1261 C C . LEU A 1 163 ? -4.330 6.912 -6.407 1.00 95.81 163 LEU A C 1
ATOM 1263 O O . LEU A 1 163 ? -3.724 6.840 -7.477 1.00 95.81 163 LEU A O 1
ATOM 1267 N N . TRP A 1 164 ? -4.909 5.875 -5.819 1.00 95.44 164 TRP A N 1
ATOM 1268 C CA . TRP A 1 164 ? -4.947 4.525 -6.359 1.00 95.44 164 TRP A CA 1
ATOM 1269 C C . TRP A 1 164 ? -6.388 4.134 -6.647 1.00 95.44 164 TRP A C 1
ATOM 1271 O O . TRP A 1 164 ? -7.227 4.153 -5.750 1.00 95.44 164 TRP A O 1
ATOM 1281 N N . SER A 1 165 ? -6.670 3.729 -7.879 1.00 92.62 165 SER A N 1
ATOM 1282 C CA . SER A 1 165 ? -7.966 3.157 -8.238 1.00 92.62 165 SER A CA 1
ATOM 1283 C C . SER A 1 165 ? -7.877 1.631 -8.176 1.00 92.62 165 SER A C 1
ATOM 1285 O O . SER A 1 165 ? -6.958 1.036 -8.743 1.00 92.62 165 SER A O 1
ATOM 1287 N N . VAL A 1 166 ? -8.837 0.989 -7.511 1.00 87.38 166 VAL A N 1
ATOM 1288 C CA . VAL A 1 166 ? -8.929 -0.478 -7.459 1.00 87.38 166 VAL A CA 1
ATOM 1289 C C . VAL A 1 166 ? -9.799 -0.967 -8.607 1.00 87.38 166 VAL A C 1
ATOM 1291 O O . VAL A 1 166 ? -10.944 -0.535 -8.758 1.00 87.38 166 VAL A O 1
ATOM 1294 N N . VAL A 1 167 ? -9.251 -1.875 -9.411 1.00 86.69 167 VAL A N 1
ATOM 1295 C CA . VAL A 1 167 ? -9.973 -2.552 -10.489 1.00 86.69 167 VAL A CA 1
ATOM 1296 C C . VAL A 1 167 ? -10.207 -4.002 -10.050 1.00 86.69 167 VAL A C 1
ATOM 1298 O O . VAL A 1 167 ? -9.217 -4.669 -9.744 1.00 86.69 167 VAL A O 1
ATOM 1301 N N . PRO A 1 168 ? -11.471 -4.456 -9.947 1.00 82.38 168 PRO A N 1
ATOM 1302 C CA . PRO A 1 168 ? -11.804 -5.822 -9.547 1.00 82.38 168 PRO A CA 1
ATOM 1303 C C . PRO A 1 168 ? -11.452 -6.863 -10.616 1.00 82.38 168 PRO A C 1
ATOM 1305 O O . PRO A 1 168 ? -11.443 -6.510 -11.820 1.00 82.38 168 PRO A O 1
#

Organism: Branchiostoma floridae (NCBI:txid7739)

Sequence (168 aa):
RIMLAAEGFGNRKCFIESLQRKESVPPDLSICRFLLEQAVSVRALQELVTAESVEDSPAASQNHRTLLYGHAVLLRHMHSNMYLSCLSTSSSKDKLAFDVGLQEGSQGKACWWIIKPASKQRSEGEKVRVGDDLILMSVSSERYLHVTFNGGFGVQAAFQPTLWSVVP

pLDDT: mean 88.41, std 13.53, range [41.5, 98.5]